Protein AF-A0A0C9QEI5-F1 (afdb_monomer)

Organism: NCBI:txid1435038

Foldseek 3Di:
DDDDDDDPPPPPDPDPQPPVNVVVVVVVVVVVVVVVVVVVVVVVVVVVVVVVVVVVVVVVVVVVVVVVVVVVPPDD

pLDDT: mean 72.76, std 17.5, range [45.28, 97.31]

Mean predicted aligned error: 16.88 Å

Secondary structure (DSSP, 8-state):
------------SS----HHHHHHHH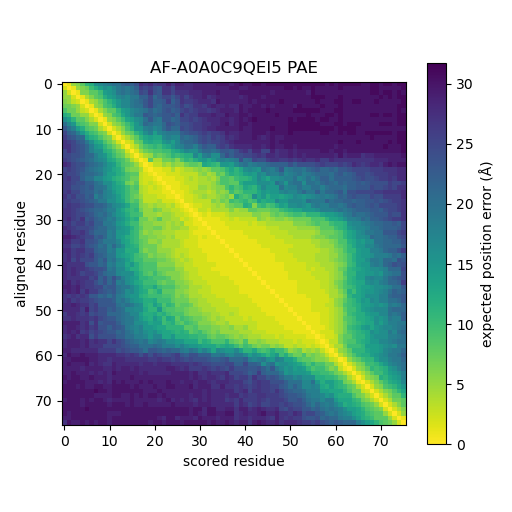HHHHHHHHHHHHHHHHHHHHHHHHHHHHHHHHHHHHHHHHHHTTTTSS--

Radius of gyration: 35.13 Å; Cα contacts (8 Å, |Δi|>4): 1; chains: 1; bounding box: 98×32×77 Å

Solvent-accessible surface area (backbone atoms only — not comparable to full-atom values): 4772 Å² total; per-residue (Å²): 138,83,85,78,83,79,79,78,76,79,82,75,86,83,80,79,73,49,74,64,57,52,49,49,52,52,51,53,52,49,50,52,53,49,52,52,51,54,51,52,52,53,55,50,51,56,52,50,50,55,51,50,52,54,49,51,53,50,52,55,56,53,54,54,59,62,54,60,67,63,70,76,73,76,86,129

Structure (mmCIF, N/CA/C/O backbone):
data_AF-A0A0C9QEI5-F1
#
_entry.id   AF-A0A0C9QEI5-F1
#
loop_
_atom_site.group_PDB
_atom_site.id
_atom_site.type_symbol
_atom_site.label_atom_id
_atom_site.label_alt_id
_atom_site.l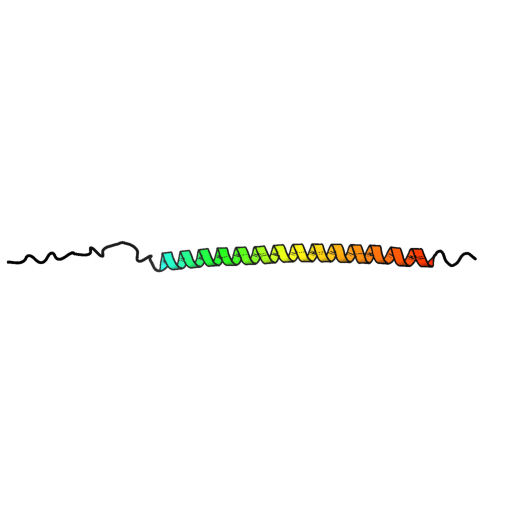abel_comp_id
_atom_site.label_asym_id
_atom_site.label_entity_id
_atom_site.label_seq_id
_atom_site.pdbx_PDB_ins_code
_atom_site.Cartn_x
_atom_site.Cartn_y
_atom_site.Cartn_z
_atom_site.occupancy
_atom_site.B_iso_or_equiv
_atom_site.auth_seq_id
_atom_site.auth_comp_id
_atom_site.auth_asym_id
_atom_site.auth_atom_id
_atom_site.pdbx_PDB_model_num
ATOM 1 N N . MET A 1 1 ? -56.184 -29.863 31.550 1.00 45.28 1 MET A N 1
ATOM 2 C CA . MET A 1 1 ? -55.328 -28.744 32.004 1.00 45.28 1 MET A CA 1
ATOM 3 C C . MET A 1 1 ? -53.974 -28.886 31.315 1.00 45.28 1 MET A C 1
ATOM 5 O O . MET A 1 1 ? -53.299 -29.876 31.547 1.00 45.28 1 MET A O 1
ATOM 9 N N . ARG A 1 2 ? -53.642 -28.007 30.358 1.00 55.09 2 ARG A N 1
ATOM 10 C CA . ARG A 1 2 ? -52.429 -28.108 29.522 1.00 55.09 2 ARG A CA 1
ATOM 11 C C . ARG A 1 2 ? -51.452 -27.024 29.970 1.00 55.09 2 ARG A C 1
ATOM 13 O O . ARG A 1 2 ? -51.699 -25.847 29.728 1.00 55.09 2 ARG A O 1
ATOM 20 N N . THR A 1 3 ? -50.391 -27.412 30.668 1.00 55.12 3 THR A N 1
ATOM 21 C CA . THR A 1 3 ? -49.369 -26.488 31.172 1.00 55.12 3 THR A CA 1
ATOM 22 C C . THR A 1 3 ? -48.577 -25.927 29.991 1.00 55.12 3 THR A C 1
ATOM 24 O O . THR A 1 3 ? -47.884 -26.673 29.300 1.00 55.12 3 THR A O 1
ATOM 27 N N . ARG A 1 4 ? -48.705 -24.624 29.713 1.00 60.34 4 ARG A N 1
ATOM 28 C CA . ARG A 1 4 ? -47.851 -23.939 28.732 1.00 60.34 4 ARG A CA 1
ATOM 29 C C . ARG A 1 4 ? -46.495 -23.701 29.392 1.00 60.34 4 ARG A C 1
ATOM 31 O O . ARG A 1 4 ? -46.427 -22.979 30.379 1.00 60.34 4 ARG A O 1
ATOM 38 N N . LYS A 1 5 ? -45.432 -24.322 28.874 1.00 61.75 5 LYS A N 1
ATOM 39 C CA . LYS A 1 5 ? -44.060 -23.991 29.272 1.00 61.75 5 LYS A CA 1
ATOM 40 C C . LYS A 1 5 ? -43.690 -22.658 28.625 1.00 61.75 5 LYS A C 1
ATOM 42 O O . LYS A 1 5 ? -43.552 -22.588 27.408 1.00 61.75 5 LYS A O 1
ATOM 47 N N . THR A 1 6 ? -43.586 -21.608 29.428 1.00 61.03 6 THR A N 1
ATOM 48 C CA . THR A 1 6 ? -42.960 -20.349 29.026 1.00 61.03 6 THR A CA 1
ATOM 49 C C . THR A 1 6 ? -41.453 -20.532 29.135 1.00 61.03 6 THR A C 1
ATOM 51 O O . THR A 1 6 ? -40.927 -20.713 30.231 1.00 61.03 6 THR A O 1
ATOM 54 N N . PHE A 1 7 ? -40.768 -20.545 27.996 1.00 52.12 7 PHE A N 1
ATOM 55 C CA . PHE A 1 7 ? -39.317 -20.435 27.960 1.00 52.12 7 PHE A CA 1
ATOM 56 C C . PHE A 1 7 ? -38.991 -18.957 28.151 1.00 52.12 7 PHE A C 1
ATOM 58 O O . PHE A 1 7 ? -39.246 -18.149 27.260 1.00 52.12 7 PHE A O 1
ATOM 65 N N . PHE A 1 8 ? -38.505 -18.594 29.334 1.00 55.91 8 PHE A N 1
ATOM 66 C CA . PHE A 1 8 ? -37.832 -17.317 29.504 1.00 55.91 8 PHE A CA 1
ATOM 67 C C . PHE A 1 8 ? -36.498 -17.460 28.780 1.00 55.91 8 PHE A C 1
ATOM 69 O O . PHE A 1 8 ? -35.622 -18.195 29.230 1.00 55.91 8 PHE A O 1
ATOM 76 N N . VAL A 1 9 ? -36.396 -16.851 27.599 1.00 54.25 9 VAL A N 1
ATOM 77 C CA . VAL A 1 9 ? -35.091 -16.561 27.015 1.00 54.25 9 VAL A CA 1
ATOM 78 C C . VAL A 1 9 ? -34.512 -15.500 27.932 1.00 54.25 9 VAL A C 1
ATOM 80 O O . VAL A 1 9 ? -34.959 -14.353 27.912 1.00 54.25 9 VAL A O 1
ATOM 83 N N . ASP A 1 10 ? -33.619 -15.933 28.813 1.00 47.91 10 ASP A N 1
ATOM 84 C CA . ASP A 1 10 ? -32.797 -15.057 29.627 1.00 47.91 10 ASP A CA 1
ATOM 85 C C . ASP A 1 10 ? -31.895 -14.288 28.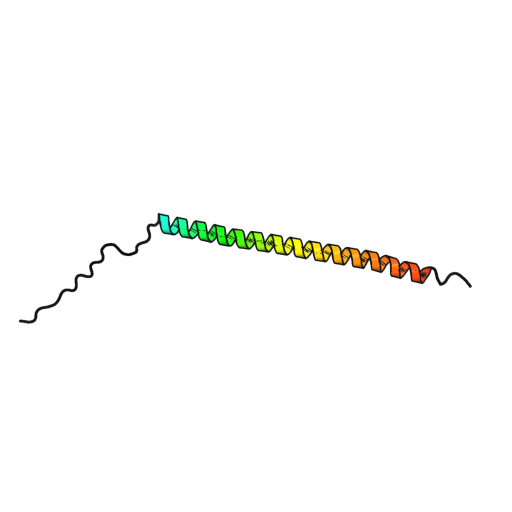658 1.00 47.91 10 ASP A C 1
ATOM 87 O O . ASP A 1 10 ? -30.836 -14.743 28.245 1.00 47.91 10 ASP A O 1
ATOM 91 N N . SER A 1 11 ? -32.425 -13.177 28.150 1.00 52.97 11 SER A N 1
ATOM 92 C CA . SER A 1 11 ? -31.761 -12.263 27.223 1.00 52.97 11 SER A CA 1
ATOM 93 C C . SER A 1 11 ? -30.826 -11.310 27.979 1.00 52.97 11 SER A C 1
ATOM 95 O O . SER A 1 11 ? -30.542 -10.214 27.494 1.00 52.97 11 SER A O 1
ATOM 97 N N . SER A 1 12 ? -30.395 -11.670 29.188 1.00 56.41 12 SER A N 1
ATOM 98 C CA . SER A 1 12 ? -29.397 -10.899 29.906 1.00 56.41 12 SER A CA 1
ATOM 99 C C . SER A 1 12 ? -28.002 -11.344 29.472 1.00 56.41 12 SER A C 1
ATOM 101 O O . SER A 1 12 ? -27.609 -12.484 29.703 1.00 56.41 12 SER A O 1
ATOM 103 N N . ASP A 1 13 ? -27.260 -10.391 28.917 1.00 51.38 13 ASP A N 1
ATOM 104 C CA . ASP A 1 13 ? -25.804 -10.274 29.064 1.00 51.38 13 ASP A CA 1
ATOM 105 C C . ASP A 1 13 ? -24.833 -10.966 28.104 1.00 51.38 13 ASP A C 1
ATOM 107 O O . ASP A 1 13 ? -23.636 -10.884 28.363 1.00 51.38 13 ASP A O 1
ATOM 111 N N . ASP A 1 14 ? -25.247 -11.504 26.952 1.00 53.66 14 ASP A N 1
ATOM 112 C CA . ASP A 1 14 ? -24.256 -11.920 25.943 1.00 53.66 14 ASP A CA 1
ATOM 113 C C . ASP A 1 14 ? -24.362 -11.146 24.617 1.00 53.66 14 ASP A C 1
ATOM 115 O O . ASP A 1 14 ? -25.258 -11.349 23.797 1.00 53.66 14 ASP A O 1
ATOM 119 N N . ALA A 1 15 ? -23.367 -10.272 24.426 1.00 56.84 15 ALA A N 1
ATOM 120 C CA . ALA A 1 15 ? -22.826 -9.818 23.145 1.00 56.84 15 ALA A CA 1
ATOM 121 C C . ALA A 1 15 ? -23.498 -8.655 22.384 1.00 56.84 15 ALA A C 1
ATOM 123 O O . ALA A 1 15 ? -23.473 -8.628 21.152 1.00 56.84 15 ALA A O 1
ATOM 124 N N . LEU A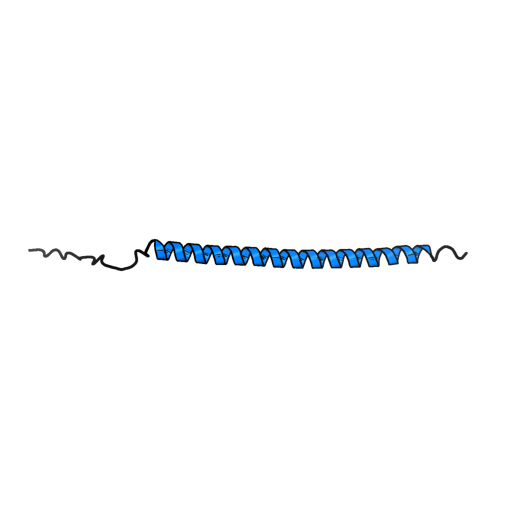 1 16 ? -23.967 -7.608 23.071 1.00 55.38 16 LEU A N 1
ATOM 125 C CA . LEU A 1 16 ? -23.902 -6.269 22.466 1.00 55.38 16 LEU A CA 1
ATOM 126 C C . LEU A 1 16 ? -22.528 -5.686 22.801 1.00 55.38 16 LEU A C 1
ATOM 128 O O . LEU A 1 16 ? -22.380 -5.032 23.830 1.00 55.38 16 LEU A O 1
ATOM 132 N N . ALA A 1 17 ? -21.523 -5.985 21.966 1.00 59.16 17 ALA A N 1
ATOM 133 C CA . ALA A 1 17 ? -20.213 -5.337 22.048 1.00 59.16 17 ALA A CA 1
ATOM 134 C C . ALA A 1 17 ? -20.430 -3.835 22.243 1.00 59.16 17 ALA A C 1
ATOM 136 O O . ALA A 1 17 ? -21.226 -3.223 21.519 1.00 59.16 17 ALA A O 1
ATOM 137 N N . SER A 1 18 ? -19.793 -3.261 23.261 1.00 65.56 18 SER A N 1
ATOM 138 C CA . SER A 1 18 ? -19.989 -1.846 23.550 1.00 65.56 18 SER A CA 1
ATOM 139 C C . SER A 1 18 ? -19.574 -1.022 22.327 1.00 65.56 18 SER A C 1
ATOM 141 O O . SER A 1 18 ? -18.644 -1.383 21.602 1.00 65.56 18 SER A O 1
ATOM 143 N N . ASP A 1 19 ? -20.260 0.094 22.077 1.00 71.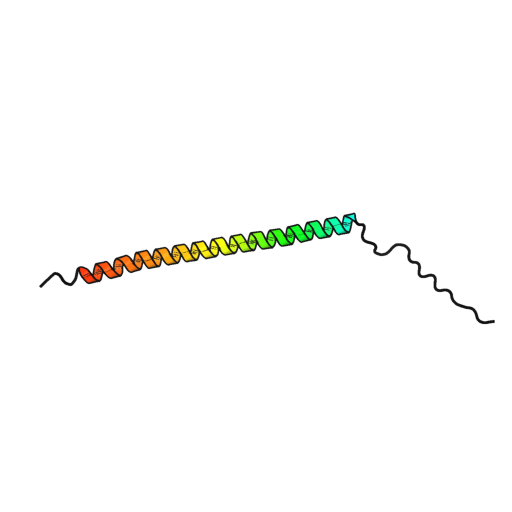31 19 ASP A N 1
ATOM 144 C CA . ASP A 1 19 ? -19.939 1.001 20.961 1.00 71.31 19 ASP A CA 1
ATOM 145 C C . ASP A 1 19 ? -18.446 1.409 20.967 1.00 71.31 19 ASP A C 1
ATOM 147 O O . ASP A 1 19 ? -17.840 1.626 19.919 1.00 71.31 19 ASP A O 1
ATOM 151 N N . GLU A 1 20 ? -17.821 1.419 22.148 1.00 73.31 20 GLU A N 1
ATOM 152 C CA . GLU A 1 20 ? -16.398 1.695 22.350 1.00 73.31 20 GLU A CA 1
ATOM 153 C C . GLU A 1 20 ? -15.475 0.539 21.918 1.00 73.31 20 GLU A C 1
ATOM 155 O O . GLU A 1 20 ? -14.449 0.768 21.271 1.00 73.31 20 GLU A O 1
ATOM 160 N N . GLU A 1 21 ? -15.837 -0.715 22.208 1.00 74.00 21 GLU A N 1
ATOM 161 C CA . GLU A 1 21 ? -15.100 -1.897 21.732 1.00 74.00 21 GLU A CA 1
ATOM 162 C C . GLU A 1 21 ? -15.176 -2.020 20.211 1.00 74.00 21 GLU A C 1
ATOM 164 O O . GLU A 1 21 ? -14.170 -2.311 19.560 1.00 74.00 21 GLU A O 1
ATOM 169 N N . LEU A 1 22 ? -16.345 -1.734 19.629 1.00 74.00 22 LEU A N 1
ATOM 170 C CA . LEU A 1 22 ? -16.530 -1.742 18.181 1.00 74.00 22 LEU A CA 1
ATOM 171 C C . LEU A 1 22 ? -15.697 -0.641 17.505 1.00 74.00 22 LEU A C 1
ATOM 173 O O . LEU A 1 22 ? -15.012 -0.909 16.517 1.00 74.00 22 LEU A O 1
ATOM 177 N N . LYS A 1 23 ? -15.689 0.580 18.057 1.00 72.25 23 LYS A N 1
ATOM 178 C CA . LYS A 1 23 ? -14.834 1.683 17.582 1.00 72.25 23 LYS A CA 1
ATOM 179 C C . LYS A 1 23 ? -13.353 1.349 17.674 1.00 72.25 23 LYS A C 1
ATOM 181 O O . LYS A 1 23 ? -12.616 1.606 16.723 1.00 72.25 23 LYS A O 1
ATOM 186 N N . THR A 1 24 ? -12.927 0.755 18.784 1.00 77.25 24 THR A N 1
ATOM 187 C CA . THR A 1 24 ? -11.534 0.347 18.987 1.00 77.25 24 THR A CA 1
ATOM 188 C C . THR A 1 24 ? -11.135 -0.718 17.970 1.00 77.25 24 THR A C 1
ATOM 190 O O . THR A 1 24 ? -10.123 -0.562 17.293 1.00 77.25 24 THR A O 1
ATOM 193 N N . TYR A 1 25 ? -11.967 -1.744 17.778 1.00 74.06 25 TYR A N 1
ATOM 194 C CA . TYR A 1 25 ? -11.742 -2.787 16.778 1.00 74.06 25 TYR A CA 1
ATOM 195 C C . TYR A 1 25 ? -11.646 -2.215 15.356 1.00 74.06 25 TYR A C 1
ATOM 197 O O . TYR A 1 25 ? -10.708 -2.530 14.621 1.00 74.06 25 TYR A O 1
ATOM 205 N N . MET A 1 26 ? -12.567 -1.322 14.975 1.00 73.25 26 MET A N 1
ATOM 206 C CA . MET A 1 26 ? -12.533 -0.665 13.666 1.00 73.25 26 MET A CA 1
ATOM 207 C C . MET A 1 26 ? -11.285 0.206 13.488 1.00 73.25 26 MET A C 1
ATOM 209 O O . MET A 1 26 ? -10.671 0.165 12.423 1.00 73.25 26 MET A O 1
ATOM 213 N N . ALA A 1 27 ? -10.882 0.959 14.514 1.00 78.94 27 ALA A N 1
ATOM 214 C CA . ALA A 1 27 ? -9.681 1.788 14.472 1.00 78.94 27 ALA A CA 1
ATOM 215 C C . ALA A 1 27 ? -8.410 0.937 14.330 1.00 78.94 27 ALA A C 1
ATOM 217 O O . ALA A 1 27 ? -7.566 1.226 13.481 1.00 78.94 27 ALA A O 1
ATOM 218 N N . THR A 1 28 ? -8.288 -0.150 15.098 1.00 78.62 28 THR A N 1
ATOM 219 C CA . THR A 1 28 ? -7.167 -1.092 14.980 1.00 78.62 28 THR A CA 1
ATOM 220 C C . THR A 1 28 ? -7.114 -1.715 13.586 1.00 78.62 28 THR A C 1
ATOM 222 O O . THR A 1 28 ? -6.058 -1.709 12.956 1.00 78.62 28 THR A O 1
ATOM 225 N N . HIS A 1 29 ? -8.250 -2.164 13.051 1.00 81.06 29 HIS A N 1
ATOM 226 C CA . HIS A 1 29 ? -8.299 -2.780 11.726 1.00 81.06 29 HIS A CA 1
ATOM 227 C C . HIS A 1 29 ? -7.983 -1.791 10.588 1.00 81.06 29 HIS A C 1
ATOM 229 O O . HIS A 1 29 ? -7.331 -2.139 9.597 1.00 81.06 29 HIS A O 1
ATOM 235 N N . GLN A 1 30 ? -8.390 -0.527 10.734 1.00 84.00 30 GLN A N 1
ATOM 236 C CA . GLN A 1 30 ? -8.009 0.543 9.810 1.00 84.00 30 GLN A CA 1
ATOM 237 C C . GLN A 1 30 ? -6.501 0.802 9.840 1.00 84.00 30 GLN A C 1
ATOM 239 O O . GLN A 1 30 ? -5.893 0.946 8.780 1.00 84.00 30 GLN A O 1
ATOM 244 N N . ILE A 1 31 ? -5.883 0.818 11.024 1.00 86.88 31 ILE A N 1
ATOM 245 C CA . ILE A 1 31 ? -4.431 0.986 11.170 1.00 86.88 31 ILE A CA 1
ATOM 246 C C . ILE A 1 31 ? -3.683 -0.170 10.500 1.00 86.88 31 ILE A C 1
ATOM 248 O O . ILE A 1 31 ? -2.737 0.074 9.753 1.00 86.88 31 ILE A O 1
ATOM 252 N N . GLU A 1 32 ? -4.120 -1.414 10.705 1.00 88.56 32 GLU A N 1
ATOM 253 C CA . GLU A 1 32 ? -3.536 -2.585 10.040 1.00 88.56 32 GLU A CA 1
ATOM 254 C C . GLU A 1 32 ? -3.628 -2.463 8.517 1.00 88.56 32 GLU A C 1
ATOM 256 O O . GLU A 1 32 ? -2.619 -2.600 7.821 1.00 88.56 32 GLU A O 1
ATOM 261 N N . THR A 1 33 ? -4.809 -2.116 8.001 1.00 89.25 33 THR A N 1
ATOM 262 C CA . THR A 1 33 ? -5.042 -1.933 6.562 1.00 89.25 33 THR A CA 1
ATOM 263 C C . THR A 1 33 ? -4.144 -0.840 5.981 1.00 89.25 33 THR A C 1
ATOM 265 O O . THR A 1 33 ? -3.510 -1.036 4.942 1.00 89.25 33 THR A O 1
ATOM 268 N N . LEU A 1 34 ? -4.034 0.300 6.668 1.00 91.62 34 LEU A N 1
ATOM 269 C CA . LEU A 1 34 ? -3.164 1.402 6.256 1.00 91.62 34 LEU A CA 1
ATOM 270 C C . LEU A 1 34 ? -1.685 1.005 6.309 1.00 91.62 34 LEU A C 1
ATOM 272 O O . LEU A 1 34 ? -0.936 1.325 5.389 1.00 91.62 34 LEU A O 1
ATOM 276 N N . SER A 1 35 ? -1.259 0.268 7.336 1.00 92.88 35 SER A N 1
ATOM 277 C CA . SER A 1 35 ? 0.123 -0.207 7.448 1.00 92.88 35 SER A CA 1
ATOM 278 C C . SER A 1 35 ? 0.497 -1.173 6.317 1.00 92.88 35 SER A C 1
ATOM 280 O O . SER A 1 35 ? 1.586 -1.069 5.752 1.00 92.88 35 SER A O 1
ATOM 282 N N . ALA A 1 36 ? -0.426 -2.056 5.923 1.00 94.62 36 ALA A N 1
ATOM 283 C CA . ALA A 1 36 ? -0.239 -2.971 4.805 1.00 94.62 36 ALA A CA 1
ATOM 284 C C . ALA A 1 36 ? -0.138 -2.217 3.469 1.00 94.62 36 ALA A C 1
ATOM 286 O O . ALA A 1 36 ? 0.731 -2.527 2.653 1.00 94.62 36 ALA A O 1
ATOM 287 N N . ALA A 1 37 ? -0.969 -1.189 3.269 1.00 94.94 37 ALA A N 1
ATOM 288 C CA . ALA A 1 37 ? -0.904 -0.331 2.089 1.00 94.94 37 ALA A CA 1
ATOM 289 C C . ALA A 1 37 ? 0.426 0.439 2.008 1.00 94.94 37 ALA A C 1
ATOM 291 O O . ALA A 1 37 ? 1.058 0.457 0.954 1.00 94.94 37 ALA A O 1
ATOM 292 N N . ILE A 1 38 ? 0.895 1.014 3.123 1.00 95.56 38 ILE A N 1
ATOM 293 C CA . ILE A 1 38 ? 2.200 1.696 3.194 1.00 95.56 38 ILE 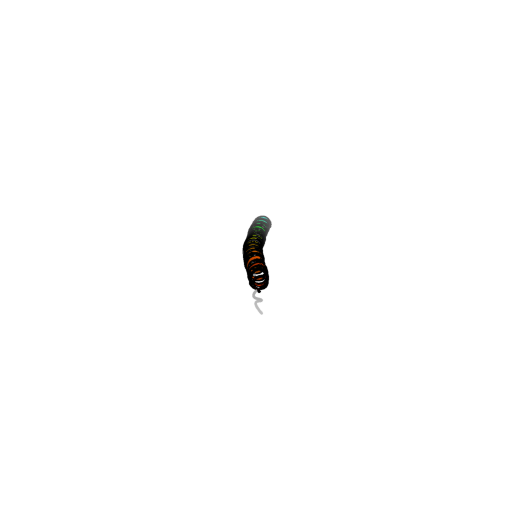A CA 1
ATOM 294 C C . ILE A 1 38 ? 3.333 0.730 2.845 1.00 95.56 38 ILE A C 1
ATOM 296 O O . ILE A 1 38 ? 4.211 1.076 2.057 1.00 95.56 38 ILE A O 1
ATOM 300 N N . LYS A 1 39 ? 3.306 -0.490 3.389 1.00 96.44 39 LYS A N 1
ATOM 301 C CA . LYS A 1 39 ? 4.315 -1.505 3.078 1.00 96.44 39 LYS A CA 1
ATOM 302 C C . LYS A 1 39 ? 4.328 -1.857 1.588 1.00 96.44 39 LYS A C 1
ATOM 304 O O . LYS A 1 39 ? 5.397 -1.876 0.991 1.00 96.44 39 LYS A O 1
ATOM 309 N N . SER A 1 40 ? 3.156 -2.050 0.980 1.00 96.81 40 SER A N 1
ATOM 310 C CA . SER A 1 40 ? 3.047 -2.308 -0.462 1.00 96.81 40 SER A CA 1
ATOM 311 C C . SER A 1 40 ? 3.629 -1.169 -1.303 1.00 96.81 40 SER A C 1
ATOM 313 O O . SER A 1 40 ? 4.285 -1.431 -2.305 1.00 96.81 40 SER A O 1
ATOM 315 N N . LEU A 1 41 ? 3.413 0.088 -0.897 1.00 97.06 41 LEU A N 1
ATOM 316 C CA . LEU A 1 41 ? 3.968 1.250 -1.597 1.00 97.06 41 LEU A CA 1
ATOM 317 C C . LEU A 1 41 ? 5.499 1.309 -1.504 1.00 97.06 41 LEU A C 1
ATOM 319 O O . LEU A 1 41 ? 6.150 1.653 -2.486 1.00 97.06 41 LEU A O 1
ATOM 323 N N . LEU A 1 42 ? 6.075 0.954 -0.352 1.00 97.25 42 LEU A N 1
ATOM 324 C CA . LEU A 1 42 ? 7.531 0.868 -0.183 1.00 97.25 42 LEU A CA 1
ATOM 325 C C . LEU A 1 42 ? 8.135 -0.269 -1.018 1.00 97.25 42 LEU A C 1
ATOM 327 O O . LEU A 1 42 ? 9.162 -0.080 -1.664 1.00 97.25 42 LEU A O 1
ATOM 331 N N . ASP A 1 43 ? 7.478 -1.430 -1.057 1.00 97.31 43 ASP A N 1
ATOM 332 C CA . ASP A 1 43 ? 7.919 -2.558 -1.884 1.00 97.31 4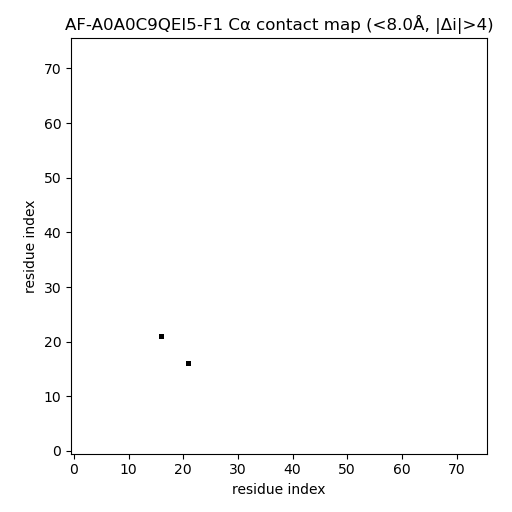3 ASP A CA 1
ATOM 333 C C . ASP A 1 43 ? 7.898 -2.196 -3.385 1.00 97.31 43 ASP A C 1
ATOM 335 O O . ASP A 1 43 ? 8.814 -2.551 -4.134 1.00 97.31 43 ASP A O 1
ATOM 339 N N . ASP A 1 44 ? 6.885 -1.442 -3.828 1.00 96.69 44 ASP A N 1
ATOM 340 C CA . ASP A 1 44 ? 6.797 -0.933 -5.200 1.00 96.69 44 ASP A CA 1
ATOM 341 C C . ASP A 1 44 ? 7.893 0.090 -5.525 1.00 96.69 44 ASP A C 1
ATOM 343 O O . ASP A 1 44 ? 8.489 0.018 -6.602 1.00 96.69 44 ASP A O 1
ATOM 347 N N . GLU A 1 45 ? 8.197 1.002 -4.601 1.00 97.06 45 GLU A N 1
ATOM 348 C CA . GLU A 1 45 ? 9.280 1.984 -4.739 1.00 97.06 45 GLU A CA 1
ATOM 349 C C . GLU A 1 45 ? 10.639 1.293 -4.910 1.00 97.06 45 GLU A C 1
ATOM 351 O O . GLU A 1 45 ? 11.354 1.547 -5.884 1.00 97.06 45 GLU A O 1
ATOM 356 N N . HIS A 1 46 ? 10.943 0.316 -4.053 1.00 96.31 46 HIS A N 1
ATOM 357 C CA . HIS A 1 46 ? 12.162 -0.481 -4.157 1.00 96.31 46 HIS A CA 1
ATOM 358 C C . HIS A 1 46 ? 12.248 -1.254 -5.478 1.00 96.31 46 HIS A C 1
ATOM 360 O O . HIS A 1 46 ? 13.310 -1.320 -6.105 1.00 96.31 46 HIS A O 1
ATOM 366 N N . ARG A 1 47 ? 11.133 -1.830 -5.941 1.00 96.50 47 ARG A N 1
ATOM 367 C CA . ARG A 1 47 ? 11.081 -2.527 -7.231 1.00 96.50 47 ARG A CA 1
ATOM 368 C C . ARG A 1 47 ? 11.355 -1.579 -8.399 1.00 96.50 47 ARG A C 1
ATOM 370 O O . ARG A 1 47 ? 12.094 -1.958 -9.307 1.00 96.50 47 ARG A O 1
ATOM 377 N N . LEU A 1 48 ? 10.775 -0.380 -8.383 1.00 95.12 48 LEU A N 1
ATOM 378 C CA . LEU A 1 48 ? 10.973 0.623 -9.429 1.00 95.12 48 LEU A CA 1
ATOM 379 C C . LEU A 1 48 ? 12.418 1.128 -9.468 1.00 95.12 48 LEU A C 1
ATOM 381 O O . LEU A 1 48 ? 12.988 1.207 -10.555 1.00 95.12 48 LEU A O 1
ATOM 385 N N . ASN A 1 49 ? 13.039 1.379 -8.315 1.00 94.50 49 ASN A N 1
ATOM 386 C CA . ASN A 1 49 ? 14.452 1.763 -8.254 1.00 94.50 49 ASN A CA 1
ATOM 387 C C . ASN A 1 49 ? 15.361 0.685 -8.854 1.00 94.50 49 ASN A C 1
ATOM 389 O O . ASN A 1 49 ? 16.176 0.983 -9.721 1.00 94.50 49 ASN A O 1
ATOM 393 N N . ASN A 1 50 ? 15.141 -0.586 -8.510 1.00 93.56 50 ASN A N 1
ATOM 394 C CA . ASN A 1 50 ? 15.901 -1.690 -9.103 1.00 93.56 50 ASN A CA 1
ATOM 395 C C . ASN A 1 50 ? 15.729 -1.772 -10.631 1.00 93.56 50 ASN A C 1
ATOM 397 O O . ASN A 1 50 ? 16.669 -2.115 -11.349 1.00 93.56 50 ASN A O 1
ATOM 401 N N . GLN A 1 51 ? 14.530 -1.483 -11.148 1.00 93.88 51 GLN A N 1
ATOM 402 C CA . GLN A 1 51 ? 14.290 -1.433 -12.594 1.00 93.88 51 GLN A CA 1
ATOM 403 C C . GLN A 1 51 ? 15.008 -0.252 -13.254 1.00 93.88 51 GLN A C 1
ATOM 405 O O . GLN A 1 51 ? 15.534 -0.406 -14.357 1.00 93.88 51 GLN A O 1
ATOM 410 N N . LEU A 1 52 ? 15.045 0.904 -12.588 1.00 93.50 52 LEU A N 1
ATOM 411 C CA . LEU A 1 52 ? 15.760 2.087 -13.054 1.00 93.50 52 LEU A CA 1
ATOM 412 C C . LEU A 1 52 ? 17.271 1.839 -13.112 1.00 93.50 52 LEU A C 1
ATOM 414 O O . LEU A 1 52 ? 17.894 2.134 -14.132 1.00 93.50 52 LEU A O 1
ATOM 418 N N . ASP A 1 53 ? 17.839 1.235 -12.071 1.00 92.12 53 ASP A N 1
ATOM 419 C CA . ASP A 1 53 ? 19.260 0.887 -12.022 1.00 92.12 53 ASP A CA 1
ATOM 420 C C . ASP A 1 53 ? 19.627 -0.081 -13.154 1.00 92.12 53 ASP A C 1
ATOM 422 O O . ASP A 1 53 ? 20.548 0.180 -13.929 1.00 92.12 53 ASP A O 1
ATOM 426 N N . GLN A 1 54 ? 18.828 -1.134 -13.357 1.00 88.94 54 GLN A N 1
ATOM 427 C CA . GLN A 1 54 ? 19.018 -2.069 -14.473 1.00 88.94 54 GLN A CA 1
ATOM 428 C C . GLN A 1 54 ? 18.902 -1.390 -15.845 1.00 88.94 54 GLN A C 1
ATOM 430 O O . GLN A 1 54 ? 19.622 -1.747 -16.782 1.00 88.94 54 GLN A O 1
ATOM 435 N N . ALA A 1 55 ? 17.983 -0.435 -16.005 1.00 87.44 55 ALA A N 1
ATOM 436 C CA . ALA A 1 55 ? 17.844 0.319 -17.246 1.00 87.44 55 ALA A CA 1
ATOM 437 C C . ALA A 1 55 ? 19.074 1.204 -17.505 1.00 87.44 55 ALA A C 1
ATOM 439 O O . ALA A 1 55 ? 19.576 1.233 -18.632 1.00 87.44 55 ALA A O 1
ATOM 440 N N . ASN A 1 56 ? 19.601 1.859 -16.468 1.00 86.00 56 ASN A N 1
ATOM 441 C CA . ASN A 1 56 ? 20.811 2.674 -16.552 1.00 86.00 56 ASN A CA 1
ATOM 442 C C . ASN A 1 56 ? 22.053 1.838 -16.883 1.00 86.00 56 ASN A C 1
ATOM 444 O O . ASN A 1 56 ? 22.840 2.232 -17.744 1.00 86.00 56 ASN A O 1
ATOM 448 N N . GLU A 1 57 ? 22.214 0.663 -16.275 1.00 84.75 57 GLU A N 1
ATOM 449 C CA . GLU A 1 57 ? 23.305 -0.263 -16.602 1.00 84.75 57 GLU A CA 1
ATOM 450 C C . GLU A 1 57 ? 23.242 -0.728 -18.062 1.00 84.75 57 GLU A C 1
ATOM 452 O O . GLU A 1 57 ? 24.254 -0.732 -18.766 1.00 84.75 57 GLU A O 1
ATOM 457 N N . ARG A 1 58 ? 22.045 -1.068 -18.559 1.00 81.69 58 ARG A N 1
ATOM 458 C CA . ARG A 1 58 ? 21.843 -1.437 -19.970 1.00 81.69 58 ARG A CA 1
ATOM 459 C C . ARG A 1 58 ? 22.150 -0.281 -20.914 1.00 81.69 58 ARG A C 1
ATOM 461 O O . ARG A 1 58 ? 22.782 -0.505 -21.942 1.00 81.69 58 ARG A O 1
ATOM 468 N N . ALA A 1 59 ? 21.728 0.937 -20.580 1.00 75.88 59 ALA A N 1
ATOM 469 C CA . ALA A 1 59 ? 22.024 2.124 -21.376 1.00 75.88 59 ALA A CA 1
ATOM 470 C C . ALA A 1 59 ? 23.533 2.429 -21.402 1.00 75.88 59 ALA A C 1
ATOM 472 O O . ALA A 1 59 ? 24.084 2.719 -22.464 1.00 75.88 59 ALA A O 1
ATOM 473 N N . SER A 1 60 ? 24.213 2.288 -20.261 1.00 72.44 60 SER A N 1
ATOM 474 C CA . SER A 1 60 ? 25.666 2.440 -20.149 1.00 72.44 60 SER A CA 1
ATOM 475 C C . S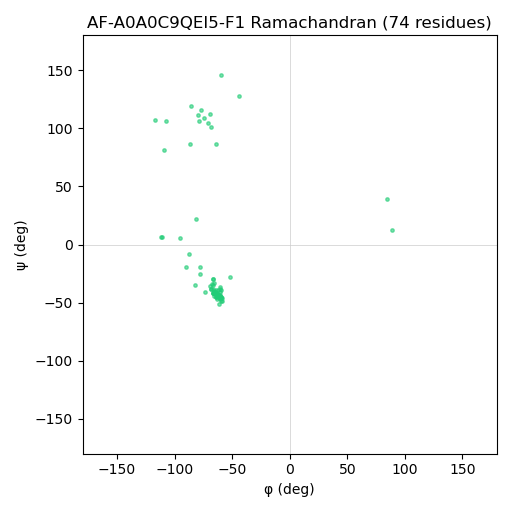ER A 1 60 ? 26.406 1.404 -21.005 1.00 72.44 60 SER A C 1
ATOM 477 O O . SER A 1 60 ? 27.205 1.765 -21.868 1.00 72.44 60 SER A O 1
ATOM 479 N N . ASN A 1 61 ? 26.064 0.119 -20.873 1.00 62.53 61 ASN A N 1
ATOM 480 C CA . ASN A 1 61 ? 26.691 -0.962 -21.641 1.00 62.53 61 ASN A CA 1
ATOM 481 C C . ASN A 1 61 ? 26.364 -0.902 -23.145 1.00 62.53 61 ASN A C 1
ATOM 483 O O . ASN A 1 61 ? 27.215 -1.216 -23.978 1.00 62.53 61 ASN A O 1
ATOM 487 N N . GLY A 1 62 ? 25.159 -0.453 -23.511 1.00 58.41 62 GLY A N 1
ATOM 488 C CA . GLY A 1 62 ? 24.770 -0.219 -24.904 1.00 58.41 62 GLY A CA 1
ATOM 489 C C . GLY A 1 62 ? 25.546 0.925 -25.565 1.00 58.41 62 GLY A C 1
ATOM 490 O O . GLY A 1 62 ? 25.815 0.867 -26.763 1.00 58.41 62 GLY A O 1
ATOM 491 N N . SER A 1 63 ? 25.972 1.928 -24.791 1.00 54.78 63 SER A N 1
ATOM 492 C CA . SER A 1 63 ? 26.799 3.037 -25.283 1.00 54.78 63 SER A CA 1
ATOM 493 C C . SER A 1 63 ? 28.217 2.582 -25.663 1.00 54.78 63 SER A C 1
ATOM 495 O O . SER A 1 63 ? 28.742 2.988 -26.699 1.00 54.78 63 SER A O 1
ATOM 497 N N . TYR A 1 64 ? 28.821 1.665 -24.896 1.00 51.50 64 TYR A N 1
ATOM 498 C CA . TYR A 1 64 ? 30.154 1.127 -25.207 1.00 51.50 64 TYR A CA 1
ATOM 499 C C . TYR A 1 64 ? 30.175 0.230 -26.454 1.00 51.50 64 TYR A C 1
ATOM 501 O O . TYR A 1 64 ? 31.129 0.300 -27.227 1.00 51.50 64 TYR A O 1
ATOM 509 N N . ALA A 1 65 ? 29.119 -0.555 -26.699 1.00 51.25 65 ALA A N 1
ATOM 510 C CA . ALA A 1 65 ? 29.045 -1.446 -27.862 1.00 51.25 65 ALA A CA 1
ATOM 511 C C . ALA A 1 65 ? 28.990 -0.691 -29.207 1.00 51.25 65 ALA A C 1
ATOM 513 O O . ALA A 1 65 ? 29.548 -1.151 -30.201 1.00 51.25 65 ALA A O 1
ATOM 514 N N . VAL A 1 66 ? 28.368 0.495 -29.242 1.00 53.25 66 VAL A N 1
ATOM 515 C CA . VAL A 1 66 ? 28.261 1.315 -30.467 1.00 53.25 66 VAL A CA 1
ATOM 516 C C . VAL A 1 66 ? 29.564 2.065 -30.777 1.00 53.25 66 VAL A C 1
ATOM 518 O O . VAL A 1 66 ? 29.830 2.390 -31.935 1.00 53.25 66 VAL A O 1
ATOM 521 N N . ILE A 1 67 ? 30.400 2.337 -29.768 1.00 53.03 67 ILE A N 1
ATOM 522 C CA . ILE A 1 67 ? 31.672 3.053 -29.955 1.00 53.03 67 ILE A CA 1
ATOM 523 C C . ILE A 1 67 ? 32.780 2.104 -30.438 1.00 53.03 67 ILE A C 1
ATOM 525 O O . ILE A 1 67 ? 33.588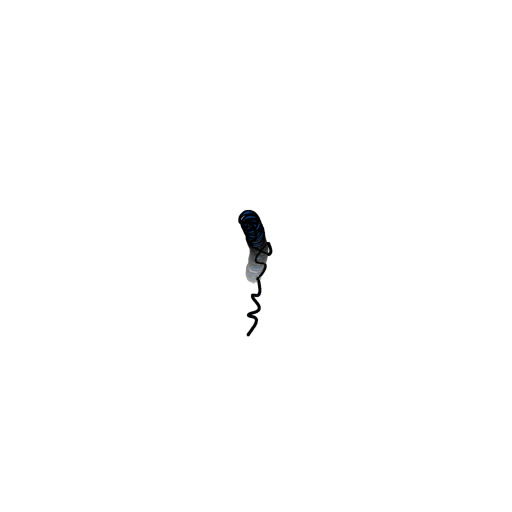 2.504 -31.277 1.00 53.03 67 ILE A O 1
ATOM 529 N N . THR A 1 68 ? 32.799 0.840 -30.002 1.00 51.88 68 THR A N 1
ATOM 530 C CA . THR A 1 68 ? 33.792 -0.136 -30.488 1.00 51.88 68 THR A CA 1
ATOM 531 C C . THR A 1 68 ? 33.624 -0.494 -31.964 1.00 51.88 68 THR A C 1
ATOM 533 O O . THR A 1 68 ? 34.622 -0.735 -32.631 1.00 51.88 68 THR A O 1
ATOM 536 N N . ASP A 1 69 ? 32.403 -0.452 -32.505 1.00 52.06 69 ASP A N 1
ATOM 537 C CA . ASP A 1 69 ? 32.147 -0.831 -33.905 1.00 52.06 69 ASP A CA 1
ATOM 538 C C . ASP A 1 69 ? 32.553 0.265 -34.915 1.00 52.06 69 ASP A C 1
ATOM 540 O O . ASP A 1 69 ? 32.789 -0.001 -36.091 1.00 52.06 69 ASP A O 1
ATOM 544 N N . LYS A 1 70 ? 32.692 1.522 -34.463 1.00 55.41 70 LYS A N 1
ATOM 545 C CA . LYS A 1 70 ? 33.125 2.642 -35.323 1.00 55.41 70 LYS A CA 1
ATOM 546 C C . LYS A 1 70 ? 34.636 2.850 -35.368 1.00 55.41 70 LYS A C 1
ATOM 548 O O . LYS A 1 70 ? 35.120 3.470 -36.309 1.00 55.41 70 LYS A O 1
ATOM 553 N N . ASN A 1 71 ? 35.382 2.335 -34.391 1.00 54.84 71 ASN A N 1
ATOM 554 C CA . ASN A 1 71 ? 36.838 2.501 -34.346 1.00 54.84 71 ASN A CA 1
ATOM 555 C C . ASN A 1 71 ? 37.614 1.428 -35.129 1.00 54.84 71 ASN A C 1
ATOM 557 O O . ASN A 1 71 ? 38.815 1.585 -35.313 1.00 54.84 71 ASN A O 1
ATOM 561 N N . SER A 1 72 ? 36.960 0.372 -35.625 1.00 54.56 72 SER A N 1
ATOM 562 C CA . SER A 1 72 ? 37.605 -0.681 -36.433 1.00 54.56 72 SER A CA 1
ATOM 563 C C . SER A 1 72 ? 37.497 -0.476 -37.951 1.00 54.56 72 SER A C 1
ATOM 565 O O . SER A 1 72 ? 37.915 -1.347 -38.707 1.00 54.56 72 SER A O 1
ATOM 567 N N . LEU A 1 73 ? 36.952 0.656 -38.415 1.00 58.00 73 LEU A N 1
ATOM 568 C CA . LEU A 1 73 ? 36.710 0.932 -39.842 1.00 58.00 73 LEU A CA 1
ATOM 569 C C . LEU A 1 73 ? 37.593 2.045 -40.442 1.00 58.00 73 LEU A C 1
ATOM 571 O O . LEU A 1 73 ? 37.380 2.413 -41.594 1.00 58.00 73 LEU A O 1
ATOM 575 N N . CYS A 1 74 ? 38.578 2.572 -39.703 1.00 58.59 74 CYS A N 1
ATOM 576 C CA . CYS A 1 74 ? 39.436 3.675 -40.171 1.00 58.59 74 CYS A CA 1
ATOM 577 C C . CYS A 1 74 ? 40.902 3.298 -40.457 1.00 58.59 74 CYS A C 1
ATOM 579 O O . CYS A 1 74 ? 41.678 4.194 -40.773 1.00 58.59 74 CYS A O 1
ATOM 581 N N . ASP A 1 75 ? 41.269 2.015 -40.405 1.00 54.06 75 ASP A N 1
ATOM 582 C CA . ASP A 1 75 ? 42.584 1.534 -40.854 1.00 54.06 75 ASP A CA 1
ATOM 583 C C . ASP A 1 75 ? 42.431 0.725 -42.153 1.00 54.06 75 ASP A C 1
ATOM 585 O O . ASP A 1 75 ? 42.341 -0.504 -42.140 1.00 54.06 75 ASP A O 1
ATOM 589 N N . ASN A 1 76 ? 42.347 1.433 -43.282 1.00 48.09 76 ASN A N 1
ATOM 590 C CA . ASN A 1 76 ? 42.720 0.933 -44.612 1.00 48.09 76 ASN A CA 1
ATOM 591 C C . ASN A 1 76 ? 43.041 2.103 -45.544 1.00 48.09 76 ASN A C 1
ATOM 593 O O . ASN A 1 76 ? 42.140 2.949 -45.752 1.00 48.09 76 ASN A O 1
#

Sequence (76 aa):
MRTRKTFFVDSSDDALASDEELKTYMATHQIETLSAAIKSLLDDEHRLNNQLDQANERASNGSYAVITDKNSLCDN